Protein AF-A0A0M0HXW2-F1 (afdb_monomer_lite)

Structure (mmCIF, N/CA/C/O backbone):
data_AF-A0A0M0HXW2-F1
#
_entry.id   AF-A0A0M0HXW2-F1
#
loop_
_atom_site.group_PDB
_atom_site.id
_atom_site.type_symbol
_atom_site.label_atom_id
_atom_site.label_alt_id
_atom_site.label_comp_id
_atom_site.label_asym_id
_atom_site.label_entity_id
_atom_site.label_seq_id
_atom_site.pdbx_PDB_ins_code
_atom_site.Cartn_x
_atom_site.Cartn_y
_atom_site.Cartn_z
_atom_site.occupancy
_atom_site.B_iso_or_equiv
_atom_site.auth_seq_id
_atom_site.auth_comp_id
_atom_site.auth_asym_id
_atom_site.auth_atom_id
_atom_site.pdbx_PDB_model_num
ATOM 1 N N . MET A 1 1 ? 22.099 12.050 -13.205 1.00 45.56 1 MET A N 1
ATOM 2 C CA . MET A 1 1 ? 21.820 11.550 -11.847 1.00 45.56 1 MET A CA 1
ATOM 3 C C . MET A 1 1 ? 20.411 11.978 -11.487 1.00 45.56 1 MET A C 1
ATOM 5 O O . MET A 1 1 ? 20.207 13.144 -11.169 1.00 45.56 1 MET A O 1
ATOM 9 N N . ALA A 1 2 ? 19.433 11.089 -11.660 1.00 41.97 2 ALA A N 1
ATOM 10 C CA . ALA A 1 2 ? 18.069 11.354 -11.215 1.00 41.97 2 ALA A CA 1
ATOM 11 C C . ALA A 1 2 ? 18.080 11.366 -9.682 1.00 41.97 2 ALA A C 1
ATOM 13 O O . ALA A 1 2 ? 18.309 10.338 -9.048 1.00 41.97 2 ALA A O 1
ATOM 14 N N . THR A 1 3 ? 17.930 12.542 -9.079 1.00 46.84 3 THR A N 1
ATOM 15 C CA . THR A 1 3 ? 17.821 12.659 -7.628 1.00 46.84 3 THR A CA 1
ATOM 16 C C . THR A 1 3 ? 16.524 11.987 -7.183 1.00 46.84 3 THR A C 1
ATOM 18 O O . THR A 1 3 ? 15.460 12.175 -7.770 1.00 46.84 3 THR A O 1
ATOM 21 N N . THR A 1 4 ? 16.608 11.187 -6.125 1.00 49.81 4 THR A N 1
ATOM 22 C CA . THR A 1 4 ? 15.513 10.430 -5.491 1.00 49.81 4 THR A CA 1
ATOM 23 C C . THR A 1 4 ? 14.364 11.294 -4.943 1.00 49.81 4 THR A C 1
ATOM 25 O O . THR A 1 4 ? 13.443 10.770 -4.325 1.00 49.81 4 THR A O 1
ATOM 28 N N . GLU A 1 5 ? 14.389 12.608 -5.171 1.00 52.94 5 GLU A N 1
ATOM 29 C CA . GLU A 1 5 ? 13.439 13.598 -4.652 1.00 52.94 5 GLU A CA 1
ATOM 30 C C . GLU A 1 5 ? 12.136 13.719 -5.461 1.00 52.94 5 GLU A C 1
ATOM 32 O O . GLU A 1 5 ? 11.248 14.463 -5.060 1.00 52.94 5 GLU A O 1
ATOM 37 N N . SER A 1 6 ? 11.967 12.988 -6.571 1.00 68.00 6 SER A N 1
ATOM 38 C CA . SER A 1 6 ? 10.795 13.144 -7.456 1.00 68.00 6 SER A CA 1
ATOM 39 C C . SER A 1 6 ? 9.974 11.863 -7.679 1.00 68.00 6 SER A C 1
ATOM 41 O O . SER A 1 6 ? 9.287 11.724 -8.689 1.00 68.00 6 SER A O 1
ATOM 43 N N . VAL A 1 7 ? 9.999 10.893 -6.754 1.00 75.69 7 VAL A N 1
ATOM 44 C CA . VAL A 1 7 ? 9.003 9.805 -6.818 1.00 75.69 7 VAL A CA 1
ATOM 45 C C . VAL A 1 7 ? 7.671 10.344 -6.302 1.00 75.69 7 VAL A C 1
ATOM 47 O O . VAL A 1 7 ? 7.556 10.672 -5.122 1.00 75.69 7 VAL A O 1
ATOM 50 N N . ARG A 1 8 ? 6.680 10.447 -7.197 1.00 84.62 8 ARG A N 1
ATOM 51 C CA . ARG A 1 8 ? 5.323 10.914 -6.874 1.00 84.62 8 ARG A CA 1
ATOM 52 C C . ARG A 1 8 ? 4.708 10.067 -5.755 1.00 84.62 8 ARG A C 1
ATOM 54 O O . ARG A 1 8 ? 4.950 8.862 -5.669 1.00 84.62 8 ARG A O 1
ATOM 61 N N . GLU A 1 9 ? 3.918 10.707 -4.903 1.00 91.00 9 GLU A N 1
ATOM 62 C CA . GLU A 1 9 ? 3.167 10.013 -3.858 1.00 91.00 9 GLU A CA 1
ATOM 63 C C . GLU A 1 9 ? 2.022 9.181 -4.451 1.00 91.00 9 GLU A C 1
ATOM 65 O O . GLU A 1 9 ? 1.479 9.507 -5.510 1.00 91.00 9 GLU A O 1
ATOM 70 N N . LEU A 1 10 ? 1.684 8.080 -3.778 1.00 93.81 10 LEU A N 1
ATOM 71 C CA . LEU A 1 10 ? 0.536 7.246 -4.110 1.00 93.81 10 LEU A CA 1
ATOM 72 C C . LEU A 1 10 ? -0.757 8.004 -3.796 1.00 93.81 10 LEU A C 1
ATOM 74 O O . LEU A 1 10 ? -0.948 8.501 -2.688 1.00 93.81 10 LEU A O 1
ATOM 78 N N . GLU A 1 11 ? -1.671 8.042 -4.759 1.00 94.56 11 GLU A N 1
ATOM 79 C CA . GLU A 1 11 ? -2.989 8.652 -4.590 1.00 94.56 11 GLU A CA 1
ATOM 80 C C . GLU A 1 11 ? -3.993 7.578 -4.163 1.00 94.56 11 GLU A C 1
ATOM 82 O O . GLU A 1 11 ? -4.412 6.748 -4.970 1.00 94.56 11 GLU A O 1
ATOM 87 N N . PHE A 1 12 ? -4.352 7.574 -2.877 1.00 94.50 12 PHE A N 1
ATOM 88 C CA . PHE A 1 12 ? -5.303 6.619 -2.314 1.00 94.50 12 PHE A CA 1
ATOM 89 C C . PHE A 1 12 ? -6.748 7.100 -2.456 1.00 94.50 12 PHE A C 1
ATOM 91 O O . PHE A 1 12 ? -7.121 8.171 -1.974 1.00 94.50 12 PHE A O 1
ATOM 98 N N . LEU A 1 13 ? -7.578 6.253 -3.056 1.00 95.12 13 LEU A N 1
ATOM 99 C CA . LEU A 1 13 ? -9.027 6.387 -3.112 1.00 95.12 13 LEU A CA 1
ATOM 100 C C . LEU A 1 13 ? -9.637 5.546 -1.992 1.00 95.12 13 LEU A C 1
ATOM 102 O O . LEU A 1 13 ? -9.613 4.318 -2.055 1.00 95.12 13 LEU A O 1
ATOM 106 N N . PHE A 1 14 ? -10.146 6.211 -0.958 1.00 92.50 14 PHE A N 1
ATOM 107 C CA . PHE A 1 14 ? -10.802 5.560 0.175 1.00 92.50 14 PHE A CA 1
ATOM 108 C C . PHE A 1 14 ? -12.220 5.114 -0.186 1.00 92.50 14 PHE A C 1
ATOM 110 O O . PHE A 1 14 ? -12.934 5.822 -0.896 1.00 92.50 14 PHE A O 1
ATOM 117 N N . SER A 1 15 ? -12.629 3.959 0.336 1.00 90.38 15 SER A N 1
ATOM 118 C CA . SER A 1 15 ? -14.010 3.488 0.275 1.00 90.38 15 SER A CA 1
ATOM 119 C C . SER A 1 15 ? -14.942 4.385 1.098 1.00 90.38 15 SER A C 1
ATOM 121 O O . SER A 1 15 ? -14.511 5.075 2.026 1.00 90.38 15 SER A O 1
ATOM 123 N N . ASP A 1 16 ? -16.241 4.348 0.790 1.00 86.69 16 ASP A N 1
ATOM 124 C CA . ASP A 1 16 ? -17.253 5.168 1.473 1.00 86.69 16 ASP A CA 1
ATOM 125 C C . ASP A 1 16 ? -17.339 4.875 2.979 1.00 86.69 16 ASP A C 1
ATOM 127 O O . ASP A 1 16 ? -17.553 5.775 3.794 1.00 86.69 16 ASP A O 1
ATOM 131 N N . ASP A 1 17 ? -17.122 3.617 3.365 1.00 86.62 17 ASP A N 1
ATOM 132 C CA . ASP A 1 17 ? -17.069 3.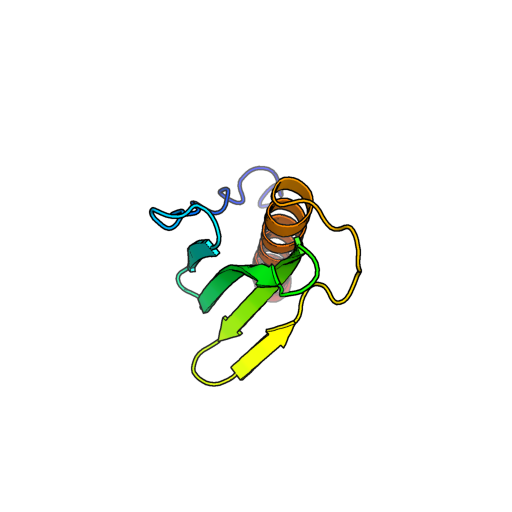175 4.760 1.00 86.62 17 ASP A CA 1
ATOM 133 C C . ASP A 1 17 ? -15.711 3.439 5.434 1.00 86.62 17 ASP A C 1
ATOM 135 O O . ASP A 1 17 ? -15.562 3.195 6.634 1.00 86.62 17 ASP A O 1
ATOM 139 N N . LYS A 1 18 ? -14.727 3.955 4.682 1.00 80.69 18 LYS A N 1
ATOM 140 C CA . LYS A 1 18 ? -13.338 4.181 5.105 1.00 80.69 18 LYS A CA 1
ATOM 141 C C . LYS A 1 18 ? -12.697 2.945 5.740 1.00 80.69 18 LYS A C 1
ATOM 143 O O . LYS A 1 18 ? -11.856 3.088 6.626 1.00 80.69 18 LYS A O 1
ATOM 148 N N . GLN A 1 19 ? -13.096 1.747 5.315 1.00 88.19 19 GLN A N 1
ATOM 149 C CA . GLN A 1 19 ? -12.478 0.484 5.735 1.00 88.19 19 GLN A CA 1
ATOM 150 C C . GLN A 1 19 ? -11.487 -0.058 4.704 1.00 88.19 19 GLN A C 1
ATOM 152 O O . GLN A 1 19 ? -10.821 -1.056 4.969 1.00 88.19 19 GLN A O 1
ATOM 157 N N . GLY A 1 20 ? -11.342 0.612 3.563 1.00 92.81 20 GLY A N 1
ATOM 158 C CA . GLY A 1 20 ? -10.340 0.303 2.560 1.00 92.81 20 GLY A CA 1
ATOM 159 C C . GLY A 1 20 ? -9.904 1.536 1.782 1.00 92.81 20 GLY A C 1
ATOM 160 O O . GLY A 1 20 ? -10.599 2.552 1.751 1.00 92.81 20 GLY A O 1
ATOM 161 N N . ALA A 1 21 ? -8.739 1.455 1.152 1.00 95.19 21 ALA A N 1
ATOM 162 C CA . ALA A 1 21 ? -8.314 2.402 0.141 1.00 95.19 21 ALA A CA 1
ATOM 163 C C . ALA A 1 21 ? -7.418 1.734 -0.898 1.00 95.19 21 ALA A C 1
ATOM 165 O O . ALA A 1 21 ? -6.639 0.832 -0.587 1.00 95.19 21 ALA A O 1
ATOM 166 N N . LEU A 1 22 ? -7.511 2.219 -2.131 1.00 95.81 22 LEU A N 1
ATOM 167 C CA . LEU A 1 22 ? -6.757 1.706 -3.268 1.00 95.81 22 LEU A CA 1
ATOM 168 C C . LEU A 1 22 ? -5.925 2.815 -3.897 1.00 95.81 22 LEU A C 1
ATOM 170 O O . LEU A 1 22 ? -6.426 3.916 -4.108 1.00 95.81 22 LEU A O 1
ATOM 174 N N . ALA A 1 23 ? -4.682 2.508 -4.252 1.00 96.38 23 ALA A N 1
ATOM 175 C CA . ALA A 1 23 ? -3.847 3.367 -5.082 1.00 96.38 23 ALA A CA 1
ATOM 176 C C . ALA A 1 23 ? -3.388 2.587 -6.316 1.00 96.38 23 ALA A C 1
ATOM 178 O O . ALA A 1 23 ? -2.677 1.583 -6.217 1.00 96.38 23 ALA A O 1
ATOM 179 N N . GLN A 1 24 ? -3.807 3.045 -7.494 1.00 94.38 24 GLN A N 1
ATOM 180 C CA . GLN A 1 24 ? -3.417 2.435 -8.761 1.00 94.38 24 GLN A CA 1
ATOM 181 C C . GLN A 1 24 ? -2.119 3.047 -9.277 1.00 94.38 24 GLN A C 1
ATOM 183 O O . GLN A 1 24 ? -1.922 4.260 -9.265 1.00 94.38 24 GLN A O 1
ATOM 188 N N . THR A 1 25 ? -1.237 2.188 -9.773 1.00 90.81 25 THR A N 1
ATOM 189 C CA . THR A 1 25 ? 0.004 2.576 -10.443 1.00 90.81 25 THR A CA 1
ATOM 190 C C . THR A 1 25 ? 0.084 1.869 -11.796 1.00 90.81 25 THR A C 1
ATOM 192 O O . THR A 1 25 ? -0.558 0.833 -11.982 1.00 90.81 25 THR A O 1
ATOM 195 N N . PRO A 1 26 ? 0.921 2.341 -12.737 1.00 86.31 26 PRO A N 1
ATOM 196 C CA . PRO A 1 26 ? 1.160 1.625 -13.992 1.00 86.31 26 PRO A CA 1
ATOM 197 C C . PRO A 1 26 ? 1.687 0.193 -13.805 1.00 86.31 26 PRO A C 1
ATOM 199 O O . PRO A 1 26 ? 1.584 -0.623 -14.715 1.00 86.31 26 PRO A O 1
ATOM 202 N N . PHE A 1 27 ? 2.264 -0.110 -12.639 1.00 82.19 27 PHE A N 1
ATOM 203 C CA . PHE A 1 27 ? 2.869 -1.404 -12.340 1.00 82.19 27 PHE A CA 1
ATOM 204 C C . PHE A 1 27 ? 1.928 -2.350 -11.600 1.00 82.19 27 PHE A C 1
ATOM 206 O O . PHE A 1 27 ? 2.223 -3.530 -11.524 1.00 82.19 27 PHE A O 1
ATOM 213 N N . GLY A 1 28 ? 0.830 -1.872 -11.023 1.00 92.19 28 GLY A N 1
ATOM 214 C CA . GLY A 1 28 ? -0.020 -2.675 -10.150 1.00 92.19 28 GLY A CA 1
ATOM 215 C C . GLY A 1 28 ? -0.832 -1.813 -9.196 1.00 92.19 28 GLY A C 1
ATOM 216 O O . GLY A 1 28 ? -0.871 -0.588 -9.323 1.00 92.19 28 GLY A O 1
ATOM 217 N N . GLN A 1 29 ? -1.464 -2.452 -8.222 1.00 95.94 29 GLN A N 1
ATOM 218 C CA . GLN A 1 29 ? -2.380 -1.801 -7.293 1.00 95.94 29 GLN A CA 1
ATOM 219 C C . GLN A 1 29 ? -1.905 -1.991 -5.857 1.00 95.94 29 GLN A C 1
ATOM 221 O O . GLN A 1 29 ? -1.611 -3.106 -5.437 1.00 95.94 29 GLN A O 1
ATOM 226 N N . TYR A 1 30 ? -1.852 -0.901 -5.103 1.00 96.62 30 TYR A N 1
ATOM 227 C CA . TYR A 1 30 ? -1.701 -0.939 -3.656 1.00 96.62 30 TYR A CA 1
ATOM 228 C C . TYR A 1 30 ? -3.076 -0.905 -3.012 1.00 96.62 30 TYR A C 1
ATOM 230 O O . TYR A 1 30 ? -3.942 -0.134 -3.428 1.00 96.62 30 TYR A O 1
ATOM 238 N N . GLU A 1 31 ? -3.260 -1.728 -1.992 1.00 95.62 31 GLU A N 1
ATOM 239 C CA . GLU A 1 31 ? -4.493 -1.805 -1.226 1.00 95.62 31 GLU A CA 1
ATOM 240 C C . GLU A 1 31 ? -4.174 -1.726 0.262 1.00 95.62 31 GLU A C 1
ATOM 242 O O . GLU A 1 31 ? -3.289 -2.421 0.766 1.00 95.62 31 GLU A O 1
ATOM 247 N N . VAL A 1 32 ? -4.906 -0.867 0.964 1.00 95.25 32 VAL A N 1
ATOM 248 C CA . VAL A 1 32 ? -4.941 -0.833 2.423 1.00 95.25 32 VAL A CA 1
ATOM 249 C C . VAL A 1 32 ? -6.357 -1.127 2.877 1.00 95.25 32 VAL A C 1
ATOM 251 O O . VAL A 1 32 ? -7.303 -0.595 2.310 1.00 95.25 32 VAL A O 1
ATOM 254 N N . PHE A 1 33 ? -6.524 -1.973 3.885 1.00 94.25 33 PHE A N 1
ATOM 255 C CA . PHE A 1 33 ? -7.851 -2.344 4.375 1.00 94.25 33 PHE A CA 1
ATOM 256 C C . PHE A 1 33 ? -7.831 -2.688 5.854 1.00 94.25 33 PHE A C 1
ATOM 258 O O . PHE A 1 33 ? -6.815 -3.127 6.392 1.00 94.25 33 PHE A O 1
ATOM 265 N N . MET A 1 34 ? -8.958 -2.492 6.527 1.00 92.31 34 MET A N 1
ATOM 266 C CA . MET A 1 34 ? -9.120 -2.864 7.923 1.00 92.31 34 MET A CA 1
ATOM 267 C C . MET A 1 34 ? -9.430 -4.361 8.029 1.00 92.31 34 MET A C 1
ATOM 269 O O . MET A 1 34 ? -10.440 -4.846 7.526 1.00 92.31 34 MET A O 1
ATOM 273 N N . GLY A 1 35 ? -8.556 -5.108 8.702 1.00 86.50 35 GLY A N 1
ATOM 274 C CA . GLY A 1 35 ? -8.794 -6.512 9.020 1.00 86.50 35 GLY A CA 1
ATOM 275 C C . GLY A 1 35 ? -9.797 -6.694 10.165 1.00 86.50 35 GLY A C 1
ATOM 276 O O . GLY A 1 35 ? -10.115 -5.765 10.906 1.00 86.50 35 GLY A O 1
ATOM 277 N N . GLN A 1 36 ? -10.236 -7.938 10.384 1.00 82.75 36 GLN A N 1
ATOM 278 C CA . GLN A 1 36 ? -11.222 -8.294 11.422 1.00 82.75 36 GLN A CA 1
ATOM 279 C C . GLN A 1 36 ? -10.793 -7.933 12.858 1.00 82.75 36 GLN A C 1
ATOM 281 O O . GLN A 1 36 ? -11.634 -7.807 13.742 1.00 82.75 36 GLN A O 1
ATOM 286 N N . SER A 1 37 ? -9.492 -7.757 13.103 1.00 83.56 37 SER A N 1
ATOM 287 C CA . SER A 1 37 ? -8.940 -7.335 14.396 1.00 83.56 37 SER A CA 1
ATOM 288 C C . SER A 1 37 ? -8.953 -5.814 14.611 1.00 83.56 37 SER A C 1
ATOM 290 O O . SER A 1 37 ? -8.408 -5.343 15.609 1.00 83.56 37 SER A O 1
ATOM 292 N N . GLY A 1 38 ? -9.488 -5.034 13.664 1.00 86.25 38 GLY A N 1
ATOM 293 C CA . GLY A 1 38 ? -9.401 -3.569 13.654 1.00 86.25 38 GLY A CA 1
ATOM 294 C C . GLY A 1 38 ? -8.010 -3.028 13.297 1.00 86.25 38 GLY A C 1
ATOM 295 O O . GLY A 1 38 ? -7.793 -1.820 13.315 1.00 86.25 38 GLY A O 1
ATOM 296 N N . SER A 1 39 ? -7.055 -3.909 12.976 1.00 91.38 39 SER A N 1
ATOM 297 C CA . SER A 1 39 ? -5.726 -3.529 12.484 1.00 91.38 39 SER A CA 1
ATOM 298 C C . SER A 1 39 ? -5.755 -3.326 10.975 1.00 91.38 39 SER A C 1
ATOM 300 O O . SER A 1 39 ? -6.399 -4.095 10.262 1.00 91.38 39 SER A O 1
ATOM 302 N N . TRP A 1 40 ? -5.023 -2.330 10.487 1.00 93.81 40 TRP A N 1
ATOM 303 C CA . TRP A 1 40 ? -4.910 -2.070 9.057 1.00 93.81 40 TRP A CA 1
ATOM 304 C C . TRP A 1 40 ? -3.855 -2.959 8.398 1.00 93.81 40 TRP A C 1
ATOM 306 O O . TRP A 1 40 ? -2.737 -3.121 8.889 1.00 93.81 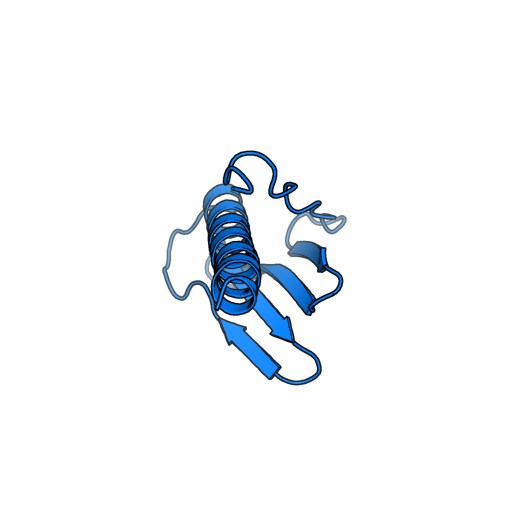40 TRP A O 1
ATOM 316 N N . CYS A 1 41 ? -4.222 -3.525 7.261 1.00 93.94 41 CYS A N 1
ATOM 317 C CA . CYS A 1 41 ? -3.383 -4.333 6.396 1.00 93.94 41 CYS A CA 1
ATOM 318 C C . CYS A 1 41 ? -2.959 -3.509 5.177 1.00 93.94 41 CYS A C 1
ATOM 320 O O . CYS A 1 41 ? -3.636 -2.557 4.796 1.00 93.94 41 CYS A O 1
ATOM 322 N N . ALA A 1 42 ? -1.821 -3.877 4.591 1.00 95.69 42 ALA A N 1
ATOM 323 C CA . ALA A 1 42 ? -1.270 -3.264 3.390 1.00 95.69 42 ALA A CA 1
ATOM 324 C C . ALA A 1 42 ? -0.785 -4.368 2.451 1.00 95.69 42 ALA A C 1
ATOM 326 O O . ALA A 1 42 ? -0.026 -5.253 2.872 1.00 95.69 42 ALA A O 1
ATOM 327 N N . GLU A 1 43 ? -1.206 -4.312 1.195 1.00 95.81 43 GLU A N 1
ATOM 328 C CA . GLU A 1 43 ? -0.912 -5.314 0.176 1.00 95.81 43 GLU A CA 1
ATOM 329 C C . GLU A 1 43 ? -0.618 -4.657 -1.176 1.00 95.81 43 GLU A C 1
ATOM 331 O O . GLU A 1 43 ? -1.067 -3.551 -1.474 1.00 95.81 43 GLU A O 1
ATOM 336 N N . PHE A 1 44 ? 0.161 -5.355 -2.000 1.00 96.31 44 PHE A N 1
ATOM 337 C CA . PHE A 1 44 ? 0.440 -4.977 -3.380 1.00 96.31 44 PHE A CA 1
ATOM 338 C C . PHE A 1 44 ? 0.008 -6.096 -4.324 1.00 96.31 44 PHE A C 1
ATOM 340 O O . PHE A 1 44 ? 0.468 -7.235 -4.202 1.00 96.31 44 PHE A O 1
ATOM 347 N N . GLN A 1 45 ? -0.836 -5.760 -5.291 1.00 95.00 45 GLN A N 1
ATOM 348 C CA . GLN A 1 45 ? -1.348 -6.659 -6.314 1.00 95.00 45 GLN A CA 1
ATOM 349 C C . GLN A 1 45 ? -0.666 -6.383 -7.658 1.00 95.00 45 GLN A C 1
ATOM 351 O O . GLN A 1 45 ? -0.636 -5.252 -8.148 1.00 95.00 45 GLN A O 1
ATOM 356 N N . PHE A 1 46 ? -0.142 -7.444 -8.270 1.00 91.94 46 PHE A N 1
ATOM 357 C CA . PHE A 1 46 ? 0.471 -7.446 -9.596 1.00 91.94 46 PHE A CA 1
ATOM 358 C C . PHE A 1 46 ? -0.200 -8.520 -10.459 1.00 91.94 46 PHE A C 1
ATOM 360 O O . PHE A 1 46 ? 0.137 -9.706 -10.379 1.00 91.94 46 PHE A O 1
ATOM 367 N N . GLY A 1 47 ? -1.187 -8.123 -11.265 1.00 87.62 47 GLY A N 1
ATOM 368 C CA . GLY A 1 47 ? -2.044 -9.078 -11.972 1.00 87.62 47 GLY A CA 1
ATOM 369 C C . GLY A 1 47 ? -2.749 -10.012 -10.982 1.00 87.62 47 GLY A C 1
ATOM 370 O O . GLY A 1 47 ? -3.443 -9.546 -10.088 1.00 87.62 47 GLY A O 1
ATOM 371 N N . ASN A 1 48 ? -2.527 -11.324 -11.109 1.00 88.00 48 ASN A N 1
ATOM 372 C CA . ASN A 1 48 ? -3.105 -12.333 -10.206 1.00 88.00 48 ASN A CA 1
ATOM 373 C C . ASN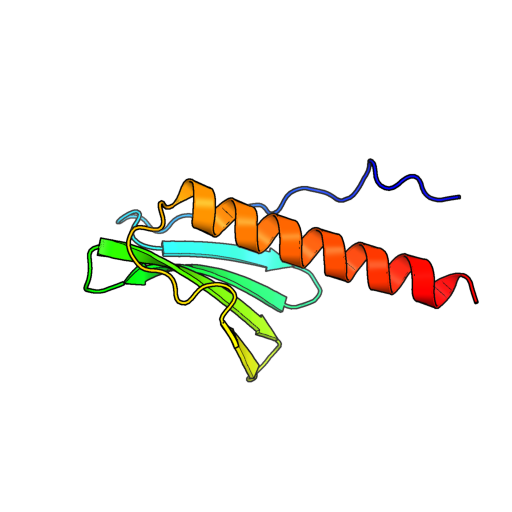 A 1 48 ? -2.241 -12.620 -8.963 1.00 88.00 48 ASN A C 1
ATOM 375 O O . ASN A 1 48 ? -2.610 -13.459 -8.140 1.00 88.00 48 ASN A O 1
ATOM 379 N N . ALA A 1 49 ? -1.070 -11.990 -8.839 1.00 91.75 49 ALA A N 1
ATOM 380 C CA . ALA A 1 49 ? -0.196 -12.162 -7.686 1.00 91.75 49 ALA A CA 1
ATOM 381 C C . ALA A 1 49 ? -0.491 -11.094 -6.627 1.00 91.75 49 ALA A C 1
ATOM 383 O O . ALA A 1 49 ? -0.575 -9.911 -6.945 1.00 91.75 49 ALA A O 1
ATOM 384 N N . CYS A 1 50 ? -0.571 -11.503 -5.360 1.00 92.38 50 CYS A N 1
ATOM 385 C CA . CYS A 1 50 ? -0.651 -10.593 -4.221 1.00 92.38 50 CYS A CA 1
ATOM 386 C C . CYS A 1 50 ? 0.589 -10.748 -3.334 1.00 92.38 50 CYS A C 1
ATOM 388 O O . CYS A 1 50 ? 1.029 -11.863 -3.031 1.00 92.38 50 CYS A O 1
ATOM 390 N N . ARG A 1 51 ? 1.152 -9.618 -2.904 1.00 94.00 51 ARG A N 1
ATOM 391 C CA . ARG A 1 51 ? 2.223 -9.543 -1.915 1.00 94.00 51 ARG A CA 1
ATOM 392 C C . ARG A 1 51 ? 1.735 -8.777 -0.695 1.00 94.00 51 ARG A C 1
ATOM 394 O O . ARG A 1 51 ? 1.469 -7.583 -0.764 1.00 94.00 51 ARG A O 1
ATOM 401 N N . VAL A 1 52 ? 1.739 -9.454 0.445 1.00 93.50 52 VAL A N 1
ATOM 402 C CA . VAL A 1 52 ? 1.457 -8.836 1.742 1.00 93.50 52 VAL A CA 1
ATOM 403 C C . VAL A 1 52 ? 2.642 -7.972 2.173 1.00 93.50 52 VAL A C 1
ATOM 405 O O . VAL A 1 52 ? 3.761 -8.482 2.289 1.00 93.50 52 VAL A O 1
ATOM 408 N N . LEU A 1 53 ? 2.399 -6.684 2.424 1.00 92.44 53 LEU A N 1
ATOM 409 C CA . LEU A 1 53 ? 3.409 -5.733 2.904 1.00 92.44 53 LEU A CA 1
ATOM 410 C C . LEU A 1 53 ? 3.460 -5.689 4.437 1.00 92.44 53 LEU A C 1
ATOM 412 O O . LEU A 1 53 ? 4.529 -5.494 5.012 1.00 92.44 53 LEU A O 1
ATOM 416 N N . SER A 1 54 ? 2.332 -5.943 5.111 1.00 86.38 54 SER A N 1
ATOM 417 C CA . SER A 1 54 ? 2.261 -5.983 6.575 1.00 86.38 54 SER A CA 1
ATOM 418 C C . SER A 1 54 ? 1.434 -7.148 7.100 1.00 86.38 54 SER A C 1
ATOM 420 O O . SER A 1 54 ? 0.308 -7.373 6.673 1.00 86.38 54 SER A O 1
ATOM 422 N N . ARG A 1 55 ? 1.987 -7.855 8.091 1.00 77.06 55 ARG A N 1
ATOM 423 C CA . ARG A 1 55 ? 1.284 -8.865 8.907 1.00 77.06 55 ARG A CA 1
ATOM 424 C C . ARG A 1 55 ? 1.195 -8.464 10.384 1.00 77.06 55 ARG A C 1
ATOM 426 O O . ARG A 1 55 ? 0.925 -9.307 11.236 1.00 77.06 55 ARG A O 1
ATOM 433 N N . LYS A 1 56 ? 1.516 -7.209 10.712 1.00 83.00 56 LYS A N 1
ATOM 434 C CA . LYS A 1 56 ? 1.588 -6.737 12.101 1.00 83.00 56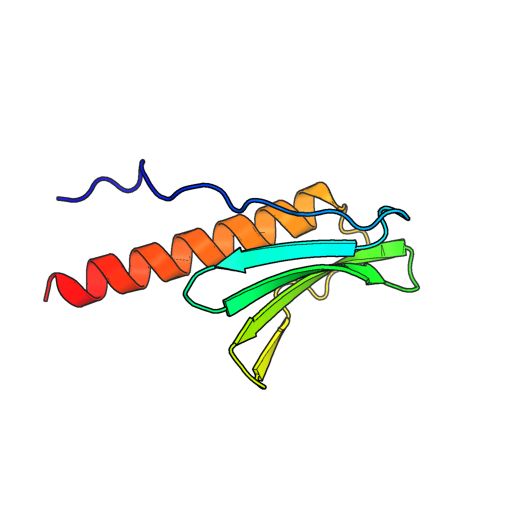 LYS A CA 1
ATOM 435 C C . LYS A 1 56 ? 0.194 -6.387 12.623 1.00 83.00 56 LYS A C 1
ATOM 437 O O . LYS A 1 56 ? -0.627 -5.839 11.897 1.00 83.00 56 LYS A O 1
ATOM 442 N N . LEU A 1 57 ? -0.043 -6.678 13.899 1.00 86.81 57 LEU A N 1
ATOM 443 C CA . LEU A 1 57 ? -1.229 -6.218 14.623 1.00 86.81 57 LEU A CA 1
ATOM 444 C C . LEU A 1 57 ? -1.015 -4.794 15.150 1.00 86.81 57 LEU A C 1
ATOM 446 O O . LEU A 1 57 ? 0.122 -4.381 15.377 1.00 86.81 57 LEU A O 1
ATOM 450 N N . GLY A 1 58 ? -2.111 -4.064 15.359 1.00 89.69 58 GLY A N 1
ATOM 451 C CA . GLY A 1 58 ? -2.096 -2.694 15.884 1.00 89.69 58 GLY A CA 1
ATOM 452 C C . GLY A 1 58 ? -1.625 -1.638 14.881 1.00 89.69 58 GLY A C 1
ATOM 453 O O . GLY A 1 58 ? -1.295 -0.527 15.281 1.00 89.69 58 GLY A O 1
ATOM 454 N N . VAL A 1 59 ? -1.569 -1.982 13.593 1.00 93.31 59 VAL A N 1
ATOM 455 C CA . VAL A 1 59 ? -1.181 -1.059 12.522 1.00 93.31 59 VAL A CA 1
ATOM 456 C C . VAL A 1 59 ? -2.310 -0.064 12.274 1.00 93.31 59 VAL A C 1
ATOM 458 O O . VAL A 1 59 ? -3.467 -0.458 12.098 1.00 93.31 59 VAL A O 1
ATOM 461 N N . THR A 1 60 ? -1.972 1.224 12.260 1.00 94.06 60 THR A N 1
ATOM 462 C CA . THR A 1 60 ? -2.913 2.297 11.917 1.00 94.06 60 THR A CA 1
ATOM 463 C C . THR A 1 60 ? -3.048 2.449 10.401 1.00 94.06 60 THR A C 1
ATOM 465 O O . THR A 1 60 ? -2.174 2.028 9.642 1.00 94.06 60 THR A O 1
ATOM 468 N N . CYS A 1 61 ? -4.124 3.094 9.943 1.00 93.00 61 CYS A N 1
ATOM 469 C CA . CYS A 1 61 ? -4.321 3.388 8.521 1.00 93.00 61 CYS A CA 1
ATOM 470 C C . CYS A 1 61 ? -3.128 4.152 7.924 1.00 93.00 61 CYS A C 1
ATOM 472 O O . CYS A 1 61 ? -2.626 3.803 6.861 1.00 93.00 61 CYS A O 1
ATOM 474 N N . GLU A 1 62 ? -2.642 5.171 8.632 1.00 93.88 62 GLU A N 1
ATOM 475 C CA . GLU A 1 62 ? -1.507 6.002 8.212 1.00 93.88 62 GLU A CA 1
ATOM 476 C C . GLU A 1 62 ? -0.228 5.173 8.063 1.00 93.88 62 GLU A C 1
ATOM 478 O O . GLU A 1 62 ? 0.501 5.317 7.086 1.00 93.88 62 GLU A O 1
ATOM 483 N N . GLN A 1 63 ? 0.023 4.251 8.996 1.00 95.00 63 GLN A N 1
ATOM 484 C CA . GLN A 1 63 ? 1.162 3.339 8.917 1.00 95.00 63 GLN A CA 1
ATOM 485 C C . GLN A 1 63 ? 1.043 2.379 7.729 1.00 95.00 63 GLN A C 1
ATOM 487 O O . GLN A 1 63 ? 2.039 2.129 7.054 1.00 95.00 63 GLN A O 1
ATOM 492 N N . ALA A 1 64 ? -0.155 1.861 7.446 1.00 94.88 64 ALA A N 1
ATOM 493 C CA . ALA A 1 64 ? -0.393 1.003 6.286 1.00 94.88 64 ALA A CA 1
ATOM 494 C C . ALA A 1 64 ? -0.158 1.753 4.959 1.00 94.88 64 ALA A C 1
ATOM 496 O O . ALA A 1 64 ? 0.492 1.224 4.053 1.00 94.88 64 ALA A O 1
ATOM 497 N N . VAL A 1 65 ? -0.612 3.008 4.870 1.00 95.00 65 VAL A N 1
ATOM 498 C CA . VAL A 1 65 ? -0.360 3.900 3.725 1.00 95.00 65 VAL A CA 1
ATOM 499 C C . VAL A 1 65 ? 1.138 4.169 3.557 1.00 95.00 65 VAL A C 1
ATOM 501 O O . VAL A 1 65 ? 1.662 4.039 2.449 1.00 95.00 65 VAL A O 1
ATOM 504 N N . LEU A 1 66 ? 1.852 4.466 4.648 1.00 95.12 66 LEU A N 1
ATOM 505 C CA . LEU A 1 66 ? 3.303 4.673 4.617 1.00 95.12 66 LEU A CA 1
ATOM 506 C C . LEU A 1 66 ? 4.054 3.433 4.119 1.00 95.12 66 LEU A C 1
ATOM 508 O O . LEU A 1 66 ? 4.947 3.567 3.288 1.00 95.12 66 LEU A O 1
ATOM 512 N N . MET A 1 67 ? 3.660 2.229 4.543 1.00 95.38 67 MET A N 1
ATOM 513 C CA . MET A 1 67 ? 4.280 0.986 4.061 1.00 95.38 67 MET A CA 1
ATOM 514 C C . MET A 1 67 ? 4.112 0.800 2.548 1.00 95.38 67 MET A C 1
ATOM 516 O O . MET A 1 67 ? 5.055 0.396 1.869 1.00 95.38 67 MET A O 1
ATOM 520 N N . CYS A 1 68 ? 2.935 1.123 2.004 1.00 95.31 68 CYS A N 1
ATOM 521 C CA . CYS A 1 68 ? 2.717 1.109 0.556 1.00 95.31 68 CYS A CA 1
ATOM 522 C C . CYS A 1 68 ? 3.605 2.140 -0.150 1.00 95.31 68 CYS A C 1
ATOM 524 O O . CYS A 1 68 ? 4.222 1.841 -1.172 1.00 95.31 68 CYS A O 1
ATOM 526 N N . GLN A 1 69 ? 3.704 3.346 0.416 1.00 95.12 69 GLN A N 1
ATOM 527 C CA . GLN A 1 69 ? 4.507 4.428 -0.144 1.00 95.12 69 GLN A CA 1
ATOM 528 C C . GLN A 1 69 ? 6.005 4.098 -0.164 1.00 95.12 69 GLN A C 1
ATOM 530 O O . GLN A 1 69 ? 6.691 4.425 -1.138 1.00 95.12 69 GLN A O 1
ATOM 535 N N . GLU A 1 70 ? 6.516 3.470 0.894 1.00 93.94 70 GLU A N 1
ATOM 536 C CA . GLU A 1 70 ? 7.903 3.014 0.983 1.00 93.94 70 GLU A CA 1
ATOM 537 C C . GLU A 1 70 ? 8.186 1.897 -0.026 1.00 93.94 70 GLU A C 1
ATOM 539 O O . GLU A 1 70 ? 9.138 2.019 -0.798 1.00 93.94 70 GLU A O 1
ATOM 544 N N . ASP A 1 71 ? 7.332 0.866 -0.100 1.00 94.31 71 ASP A N 1
ATOM 545 C CA . ASP A 1 71 ? 7.480 -0.218 -1.084 1.00 94.31 71 ASP A CA 1
ATOM 546 C C . ASP A 1 71 ? 7.455 0.325 -2.525 1.00 94.31 71 ASP A C 1
ATOM 548 O O . ASP A 1 71 ? 8.301 -0.057 -3.339 1.00 94.31 71 ASP A O 1
ATOM 552 N N . PHE A 1 72 ? 6.567 1.278 -2.830 1.00 93.31 72 PHE A N 1
ATOM 553 C CA . PHE A 1 72 ? 6.527 1.934 -4.138 1.00 93.31 72 PHE A CA 1
ATOM 554 C C . PHE A 1 72 ? 7.823 2.692 -4.449 1.00 93.31 72 PHE A C 1
ATOM 556 O O . PHE A 1 72 ? 8.414 2.494 -5.515 1.00 93.31 72 PHE A O 1
ATOM 563 N N . LYS A 1 73 ? 8.314 3.514 -3.511 1.00 91.94 73 LYS A N 1
ATOM 564 C CA . LYS A 1 73 ? 9.578 4.254 -3.675 1.00 91.94 73 LYS A CA 1
ATOM 565 C C . LYS A 1 73 ? 10.754 3.308 -3.903 1.00 91.94 73 LYS A C 1
ATOM 567 O O . LYS A 1 73 ? 11.552 3.546 -4.810 1.00 9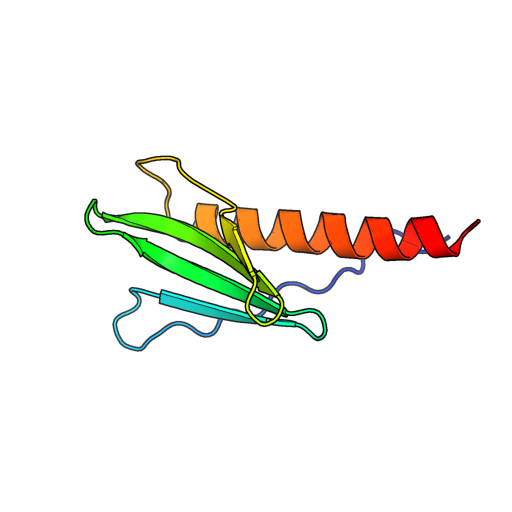1.94 73 LYS A O 1
ATOM 572 N N . THR A 1 74 ? 10.842 2.222 -3.134 1.00 90.19 74 THR A N 1
ATOM 573 C CA . THR A 1 74 ? 11.890 1.207 -3.300 1.00 90.19 74 THR A CA 1
ATOM 574 C C . THR A 1 74 ? 11.842 0.568 -4.686 1.00 90.19 74 THR A C 1
ATOM 576 O O . THR A 1 74 ? 12.887 0.429 -5.321 1.00 90.19 74 THR A O 1
ATOM 579 N N . ARG A 1 75 ? 10.653 0.222 -5.196 1.00 88.50 75 ARG A N 1
ATOM 580 C CA . ARG A 1 75 ? 10.506 -0.372 -6.537 1.00 88.50 75 ARG A CA 1
ATOM 581 C C . ARG A 1 75 ? 10.878 0.589 -7.652 1.00 88.50 75 ARG A C 1
ATOM 583 O O . ARG A 1 75 ? 11.633 0.210 -8.540 1.00 88.50 75 ARG A O 1
ATOM 590 N N . VAL A 1 76 ? 10.392 1.828 -7.593 1.00 88.25 76 VAL A N 1
ATOM 591 C CA . VAL A 1 76 ? 10.745 2.853 -8.586 1.00 88.25 76 VAL A CA 1
ATOM 592 C C . VAL A 1 76 ? 12.255 3.079 -8.588 1.00 88.25 76 VAL A C 1
ATOM 594 O O . VAL A 1 76 ? 12.868 3.120 -9.652 1.00 88.25 76 VAL A O 1
ATOM 597 N N . HIS A 1 77 ? 12.874 3.156 -7.408 1.00 85.44 77 HIS A N 1
ATOM 598 C CA . HIS A 1 77 ? 14.318 3.323 -7.301 1.00 85.44 77 HIS A CA 1
ATOM 599 C C . HIS A 1 77 ? 15.099 2.138 -7.886 1.00 85.44 77 HIS A C 1
ATOM 601 O O . HIS A 1 77 ? 16.069 2.359 -8.611 1.00 85.44 77 HIS A O 1
ATOM 607 N N . ALA A 1 78 ? 14.663 0.900 -7.629 1.00 85.38 78 ALA A N 1
ATOM 608 C CA . ALA A 1 78 ? 15.259 -0.291 -8.233 1.00 85.38 78 ALA A CA 1
ATOM 609 C C . ALA A 1 78 ? 15.190 -0.235 -9.770 1.00 85.38 78 ALA A C 1
ATOM 611 O O . ALA A 1 78 ? 16.204 -0.419 -10.434 1.00 85.38 78 ALA A O 1
ATOM 612 N N . CYS A 1 79 ? 14.040 0.141 -10.341 1.00 80.88 79 CYS A N 1
ATOM 613 C CA . CYS A 1 79 ? 13.907 0.291 -11.792 1.00 80.88 79 CYS A CA 1
ATOM 614 C C . CYS A 1 79 ? 14.807 1.394 -12.370 1.00 80.88 79 CYS A C 1
ATOM 616 O O . CYS A 1 79 ? 15.335 1.240 -13.469 1.00 80.88 79 CYS A O 1
ATOM 618 N N . LEU A 1 80 ? 14.980 2.516 -11.667 1.00 81.00 80 LEU A N 1
ATOM 619 C CA . LEU A 1 80 ? 15.853 3.599 -12.134 1.00 81.00 80 LEU A CA 1
ATOM 620 C C . LEU A 1 80 ? 17.335 3.208 -12.076 1.00 81.00 80 LEU A C 1
ATOM 622 O O . LEU A 1 80 ? 18.074 3.525 -12.999 1.00 81.00 80 LEU A O 1
ATOM 626 N N . THR A 1 81 ? 17.755 2.493 -11.030 1.00 75.25 81 THR A N 1
ATOM 627 C CA . THR A 1 81 ? 19.156 2.078 -10.843 1.00 75.25 81 THR A CA 1
ATOM 628 C C . THR A 1 81 ? 19.558 0.891 -11.720 1.00 75.25 81 THR A C 1
ATOM 630 O O . THR A 1 81 ? 20.704 0.830 -12.162 1.00 75.25 81 THR A O 1
ATOM 633 N N . GLU A 1 82 ? 18.643 -0.032 -12.031 1.00 62.59 82 GLU A N 1
ATOM 634 C CA . GLU A 1 82 ? 18.913 -1.128 -12.976 1.00 62.59 82 GLU A CA 1
ATOM 635 C C . GLU A 1 82 ? 19.075 -0.647 -14.426 1.00 62.59 82 GLU A C 1
ATOM 637 O O . GLU A 1 82 ? 19.807 -1.273 -15.185 1.00 62.59 82 GLU A O 1
ATOM 642 N N . ASN A 1 83 ? 18.467 0.484 -14.799 1.00 56.59 83 ASN A N 1
ATOM 643 C CA . ASN A 1 83 ? 18.609 1.086 -16.132 1.00 56.59 83 ASN A CA 1
ATOM 644 C C . ASN A 1 83 ? 19.871 1.962 -16.298 1.00 56.59 83 ASN A C 1
ATOM 646 O O . ASN A 1 83 ? 20.109 2.477 -17.389 1.00 56.59 83 ASN A O 1
ATOM 650 N N . GLU A 1 84 ? 20.669 2.159 -15.241 1.00 54.06 84 GLU A N 1
ATOM 651 C CA . GLU A 1 84 ? 21.942 2.903 -15.295 1.00 54.06 84 GLU A CA 1
ATOM 652 C C . GLU A 1 84 ? 23.177 1.994 -15.515 1.00 54.06 84 GLU A C 1
ATOM 654 O O . GLU A 1 84 ? 24.303 2.496 -15.525 1.00 54.06 84 GLU A O 1
ATOM 659 N N . LYS A 1 85 ? 22.992 0.677 -15.700 1.00 47.22 85 LYS A N 1
ATOM 660 C CA . LYS A 1 85 ? 24.051 -0.299 -16.033 1.00 47.22 85 LYS A CA 1
ATOM 661 C C . LYS A 1 85 ? 23.987 -0.745 -17.488 1.00 47.22 85 LYS A C 1
ATOM 663 O O . LYS A 1 85 ? 25.082 -0.949 -18.057 1.00 47.22 85 LYS A O 1
#

Radius of gyration: 13.87 Å; chains: 1; bounding box: 41×26×32 Å

Foldseek 3Di:
DPPLPPDDAFDWDADPVSQKTWGDDPQFIWIWGQDPLRAIWIWTDGPPDIDTQDPDPPHDSVNNSVSVRVVSSVVVVVVVVVVVD

Secondary structure (DSSP, 8-state):
---GGG-PPP--EE-TTSSEEEEEETTEEEEEEE-TTSPEEEEEEETTEEEES---TT--HHHHHHHHHHHHHHHHHHHHHHTT-

Organism: NCBI:txid171383

pLDDT: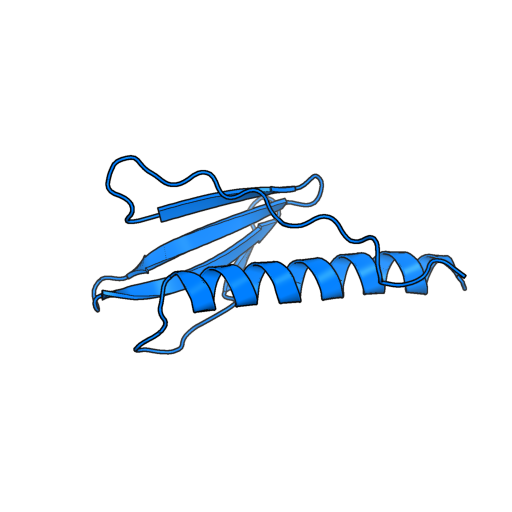 mean 86.12, std 13.47, range [41.97, 96.62]

Sequence (85 aa):
MATTESVRELEFLFSDDKQGALAQTPFGQYEVFMGQSGSWCAEFQFGNACRVLSRKLGVTCEQAVLMCQEDFKTRVHACLTENEK